Protein AF-A0AAW2RGK4-F1 (afdb_monomer)

Solvent-accessible surface area (backbone atoms only — not comparable to full-atom values): 5626 Å² total; per-residue (Å²): 130,76,66,70,62,58,52,57,50,53,50,50,51,52,50,51,51,49,51,50,51,51,49,48,47,41,47,75,70,53,52,44,48,68,54,49,42,68,57,32,54,60,48,35,56,49,28,49,54,48,24,76,75,45,85,42,73,70,37,49,52,50,30,52,51,43,44,52,51,40,53,52,43,51,52,54,49,52,53,49,49,56,53,42,37,75,73,60,36,68,70,54,37,55,54,50,49,58,59,67,78,74,114

pLDDT: mean 81.38, std 10.38, range [43.62, 94.06]

Organism: Sesamum radiatum (NCBI:txid300843)

Radius of gyration: 21.36 Å; Cα contacts (8 Å, |Δi|>4): 40; chains: 1; bounding box: 40×22×71 Å

Structure (mmCIF, N/CA/C/O backbone):
data_AF-A0AAW2RGK4-F1
#
_entry.id   AF-A0AAW2RGK4-F1
#
loop_
_atom_site.group_PDB
_atom_site.id
_atom_site.type_symbol
_atom_site.label_atom_id
_atom_site.label_alt_id
_atom_site.label_comp_id
_atom_site.label_asym_id
_atom_site.label_entity_id
_atom_site.label_seq_id
_atom_site.pdbx_PDB_ins_code
_atom_site.Cartn_x
_atom_site.Cartn_y
_atom_site.Cartn_z
_atom_site.occupancy
_atom_site.B_iso_or_equiv
_atom_site.auth_seq_id
_atom_site.auth_comp_id
_atom_site.auth_asym_id
_atom_site.auth_atom_id
_atom_site.pdbx_PDB_model_num
ATOM 1 N N . MET A 1 1 ? 19.372 -4.206 -50.877 1.00 53.06 1 MET A N 1
ATOM 2 C CA . MET A 1 1 ? 18.590 -3.650 -49.748 1.00 53.06 1 MET A CA 1
ATOM 3 C C . MET A 1 1 ? 19.123 -4.268 -48.460 1.00 53.06 1 MET A C 1
ATOM 5 O O . MET A 1 1 ? 19.224 -5.491 -48.435 1.00 53.06 1 MET A O 1
ATOM 9 N N . PRO A 1 2 ? 19.551 -3.494 -47.447 1.00 59.50 2 PRO A N 1
ATOM 10 C CA . PRO A 1 2 ? 20.232 -4.052 -46.281 1.00 59.50 2 PRO A CA 1
ATOM 11 C C . PRO A 1 2 ? 19.220 -4.703 -45.325 1.00 59.50 2 PRO A C 1
ATOM 13 O O . PRO A 1 2 ? 18.515 -4.026 -44.583 1.00 59.50 2 PRO A O 1
ATOM 16 N N . VAL A 1 3 ? 19.162 -6.037 -45.349 1.00 62.66 3 VAL A N 1
ATOM 17 C CA . VAL A 1 3 ? 18.248 -6.887 -44.555 1.00 62.66 3 VAL A CA 1
ATOM 18 C C . VAL A 1 3 ? 18.469 -6.738 -43.037 1.00 62.66 3 VAL A C 1
ATOM 20 O O . VAL A 1 3 ? 17.534 -6.859 -42.251 1.00 62.66 3 VAL A O 1
ATOM 23 N N . HIS A 1 4 ? 19.676 -6.354 -42.612 1.00 62.16 4 HIS A N 1
ATOM 24 C CA . HIS A 1 4 ? 20.011 -6.162 -41.196 1.00 62.16 4 HIS A CA 1
ATOM 25 C C . HIS A 1 4 ? 19.281 -4.995 -40.516 1.00 62.16 4 HIS A C 1
ATOM 27 O O . HIS A 1 4 ? 19.068 -5.024 -39.303 1.00 62.16 4 HIS A O 1
ATOM 33 N N . GLN A 1 5 ? 18.881 -3.967 -41.270 1.00 60.22 5 GLN A N 1
ATOM 34 C CA . GLN A 1 5 ? 18.200 -2.808 -40.687 1.00 60.22 5 GLN A CA 1
ATOM 35 C C . GLN A 1 5 ? 16.748 -3.145 -40.314 1.00 60.22 5 GLN A C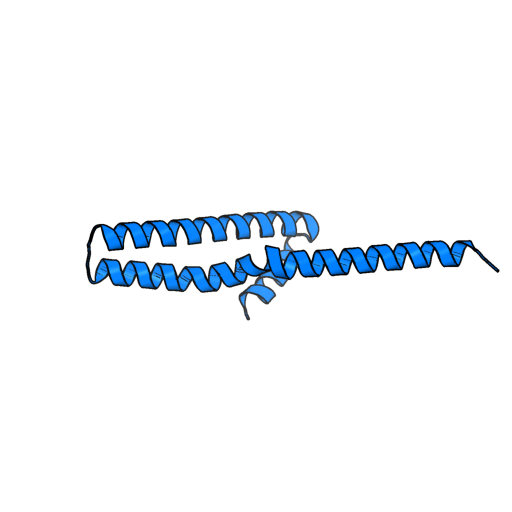 1
ATOM 37 O O . GLN A 1 5 ? 16.237 -2.658 -39.309 1.00 60.22 5 GLN A O 1
ATOM 42 N N . THR A 1 6 ? 16.106 -4.040 -41.068 1.00 75.06 6 THR A N 1
ATOM 43 C CA . THR A 1 6 ? 14.742 -4.524 -40.811 1.00 75.06 6 THR A CA 1
ATOM 44 C C . THR A 1 6 ? 14.628 -5.402 -39.560 1.00 75.06 6 THR A C 1
ATOM 46 O O . THR A 1 6 ? 13.628 -5.312 -38.847 1.00 75.06 6 THR A O 1
ATOM 49 N N . ASP A 1 7 ? 15.654 -6.189 -39.227 1.00 81.56 7 ASP A N 1
ATOM 50 C CA . ASP A 1 7 ? 15.613 -7.101 -38.073 1.00 81.56 7 ASP A CA 1
ATOM 51 C C . ASP A 1 7 ? 15.704 -6.364 -36.729 1.00 81.56 7 ASP A C 1
ATOM 53 O O . ASP A 1 7 ? 14.928 -6.631 -35.806 1.00 81.56 7 ASP A O 1
ATOM 57 N N . MET A 1 8 ? 16.597 -5.374 -36.635 1.00 90.31 8 MET A N 1
ATOM 58 C CA . MET A 1 8 ? 16.730 -4.506 -35.456 1.00 90.31 8 MET A CA 1
ATOM 59 C C . MET A 1 8 ? 15.452 -3.699 -35.190 1.00 90.31 8 MET A C 1
ATOM 61 O O . MET A 1 8 ? 15.038 -3.549 -34.038 1.00 90.31 8 MET A O 1
ATOM 65 N N . LEU A 1 9 ? 14.783 -3.221 -36.245 1.00 87.81 9 LEU A N 1
ATOM 66 C CA . LEU A 1 9 ? 13.500 -2.523 -36.120 1.00 87.81 9 LEU A CA 1
ATOM 67 C C . LEU A 1 9 ? 12.407 -3.450 -35.577 1.00 87.81 9 LEU A C 1
ATOM 69 O O . LEU A 1 9 ? 11.682 -3.076 -34.655 1.00 87.81 9 LEU A O 1
ATOM 73 N N . ARG A 1 10 ? 12.347 -4.691 -36.066 1.00 89.19 10 ARG A N 1
ATOM 74 C CA . ARG A 1 10 ? 11.378 -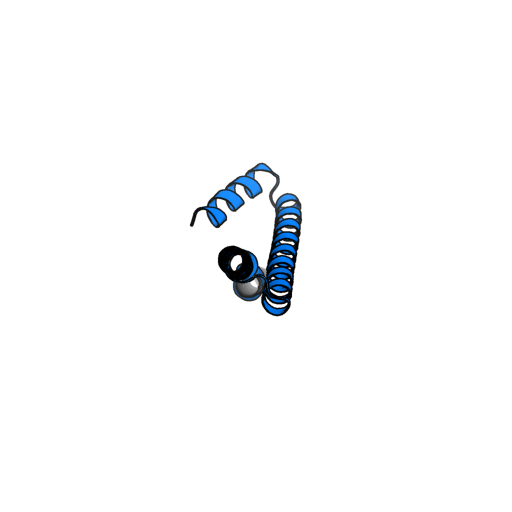5.688 -35.597 1.00 89.19 10 ARG A CA 1
ATOM 75 C C . ARG A 1 10 ? 11.602 -6.079 -34.136 1.00 89.19 10 ARG A C 1
ATOM 77 O O . ARG A 1 10 ? 10.639 -6.280 -33.396 1.00 89.19 10 ARG A O 1
ATOM 84 N N . LEU A 1 11 ? 12.858 -6.172 -33.695 1.00 91.06 11 LEU A N 1
ATOM 85 C CA . LEU A 1 11 ? 13.188 -6.380 -32.284 1.00 91.06 11 LEU A CA 1
ATOM 86 C C . LEU A 1 11 ? 12.745 -5.187 -31.426 1.00 91.06 11 LEU A C 1
ATOM 88 O O . LEU A 1 11 ? 12.102 -5.383 -30.395 1.00 91.06 11 LEU A O 1
ATOM 92 N N . LYS A 1 12 ? 13.023 -3.957 -31.871 1.00 90.56 12 LYS A N 1
ATOM 93 C CA . LYS A 1 12 ? 12.603 -2.731 -31.176 1.00 90.56 12 LYS A CA 1
ATOM 94 C C . LYS A 1 12 ? 11.083 -2.654 -31.019 1.00 90.56 12 LYS A C 1
ATOM 96 O O . LYS A 1 12 ? 10.601 -2.316 -29.941 1.00 90.56 12 LYS A O 1
ATOM 101 N N . GLU A 1 13 ? 10.324 -3.006 -32.053 1.00 91.25 13 GLU A N 1
ATOM 102 C CA . GLU A 1 13 ? 8.860 -3.066 -31.982 1.00 91.25 13 GLU A CA 1
ATOM 103 C C . GLU A 1 13 ? 8.374 -4.102 -30.966 1.00 91.25 13 GLU A C 1
ATOM 105 O O . GLU A 1 13 ? 7.494 -3.802 -30.158 1.00 91.25 13 GLU A O 1
ATOM 110 N N . LYS A 1 14 ? 8.966 -5.303 -30.957 1.00 92.88 14 LYS A N 1
ATOM 111 C CA . LYS A 1 14 ? 8.639 -6.344 -29.970 1.00 92.88 14 LYS A CA 1
ATOM 112 C C . LYS A 1 14 ? 8.918 -5.874 -28.541 1.00 92.88 14 LYS A C 1
ATOM 114 O O . LYS A 1 14 ? 8.058 -6.034 -27.679 1.00 92.88 14 LYS A O 1
ATOM 119 N N . LEU A 1 15 ? 10.070 -5.247 -28.303 1.00 94.06 15 LEU A N 1
ATOM 120 C CA . LEU A 1 15 ? 10.428 -4.688 -26.996 1.00 94.06 15 LEU A CA 1
ATOM 121 C C . LEU A 1 15 ? 9.503 -3.536 -26.584 1.00 94.06 15 LEU A C 1
ATOM 123 O O . LEU A 1 15 ? 9.104 -3.461 -25.427 1.00 94.06 15 LEU A O 1
ATOM 127 N N . SER A 1 16 ? 9.101 -2.669 -27.518 1.00 91.75 16 SER A N 1
ATOM 128 C CA . SER A 1 16 ? 8.143 -1.592 -27.238 1.00 91.75 16 SER A CA 1
ATOM 129 C C . SER A 1 16 ? 6.772 -2.1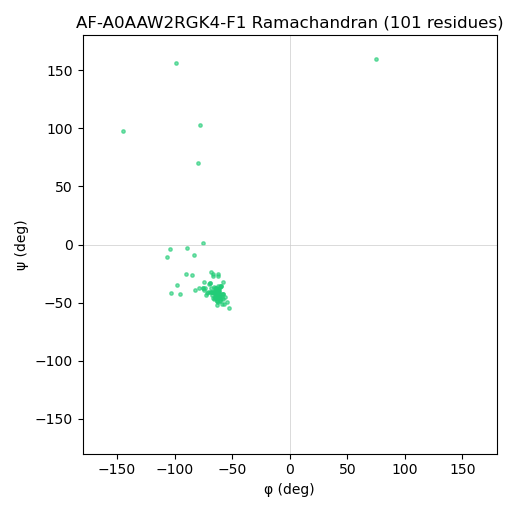41 -26.849 1.00 91.75 16 SER A C 1
ATOM 131 O O . SER A 1 16 ? 6.164 -1.653 -25.899 1.00 91.75 16 SER A O 1
ATOM 133 N N . ARG A 1 17 ? 6.293 -3.180 -27.544 1.00 92.19 17 ARG A N 1
ATOM 134 C CA . ARG A 1 17 ? 5.033 -3.852 -27.197 1.00 92.19 17 ARG A CA 1
ATOM 135 C C . ARG A 1 17 ? 5.128 -4.514 -25.829 1.00 92.19 17 ARG A C 1
ATOM 137 O O . ARG A 1 17 ? 4.198 -4.392 -25.041 1.00 92.19 17 ARG A O 1
ATOM 144 N N . LEU A 1 18 ? 6.242 -5.180 -25.526 1.00 92.25 18 LEU A N 1
ATOM 145 C CA . LEU A 1 18 ? 6.472 -5.769 -24.207 1.00 92.25 18 LEU A CA 1
ATOM 146 C C . LEU A 1 18 ? 6.477 -4.696 -23.113 1.00 92.25 18 LEU A C 1
ATOM 148 O O . LEU A 1 18 ? 5.804 -4.855 -22.102 1.00 92.25 18 LEU A O 1
ATOM 152 N N . LYS A 1 19 ? 7.165 -3.572 -23.343 1.00 89.81 19 LYS A N 1
ATOM 153 C CA . LYS A 1 19 ? 7.176 -2.428 -22.425 1.00 89.81 19 LYS A CA 1
ATOM 154 C C . LYS A 1 19 ? 5.767 -1.888 -22.172 1.00 89.81 19 LYS A C 1
ATOM 156 O O . LYS A 1 19 ? 5.439 -1.594 -21.031 1.00 89.81 19 LYS A O 1
ATOM 161 N N . GLN A 1 20 ? 4.936 -1.768 -23.208 1.00 86.88 20 GLN A N 1
ATOM 162 C CA . GLN A 1 20 ? 3.547 -1.319 -23.066 1.00 86.88 20 GLN A CA 1
ATOM 163 C C . GLN A 1 20 ? 2.704 -2.301 -22.248 1.00 86.88 20 GLN A C 1
ATOM 165 O O . GLN A 1 20 ? 2.004 -1.871 -21.338 1.00 86.88 20 GLN A O 1
ATOM 170 N N . HIS A 1 21 ? 2.809 -3.606 -22.519 1.00 86.31 21 HIS A N 1
ATOM 171 C CA . HIS A 1 21 ? 2.095 -4.622 -21.739 1.00 86.31 21 HIS A CA 1
ATOM 172 C C . HIS A 1 21 ? 2.562 -4.657 -20.285 1.00 86.31 21 HIS A C 1
ATOM 174 O O . HIS A 1 21 ? 1.728 -4.723 -19.393 1.00 86.31 21 HIS A O 1
ATOM 180 N N . LEU A 1 22 ? 3.870 -4.555 -20.034 1.00 84.25 22 LEU A N 1
ATOM 181 C CA . LEU A 1 22 ? 4.408 -4.461 -18.677 1.00 84.25 22 LEU A CA 1
ATOM 182 C C . LEU A 1 22 ? 3.951 -3.186 -17.979 1.00 84.25 22 LEU A C 1
ATOM 184 O O . LEU A 1 22 ? 3.648 -3.232 -16.799 1.00 84.25 22 LEU A O 1
ATOM 188 N N . HIS A 1 23 ? 3.875 -2.060 -18.687 1.00 80.44 23 HIS A N 1
ATOM 189 C CA . HIS A 1 23 ? 3.370 -0.817 -18.115 1.00 80.44 23 HIS A CA 1
ATOM 190 C C . HIS A 1 23 ? 1.884 -0.915 -17.760 1.00 80.44 23 HIS A C 1
ATOM 192 O O . HIS A 1 23 ? 1.492 -0.471 -16.689 1.00 80.44 23 HIS A O 1
ATOM 198 N N . HIS A 1 24 ? 1.072 -1.523 -18.624 1.00 79.12 24 HIS A N 1
ATOM 199 C CA . HIS A 1 24 ? -0.344 -1.764 -18.360 1.00 79.12 24 HIS A CA 1
ATOM 200 C C . HIS A 1 24 ? -0.549 -2.759 -17.216 1.00 79.12 24 HIS A C 1
ATOM 202 O O . HIS A 1 24 ? -1.302 -2.471 -16.302 1.00 79.12 24 HIS A O 1
ATOM 208 N N . TRP A 1 25 ? 0.175 -3.880 -17.209 1.00 79.69 25 TRP A N 1
ATOM 209 C CA . TRP A 1 25 ? 0.137 -4.848 -16.114 1.00 79.69 25 TRP A CA 1
ATOM 210 C C . TRP A 1 25 ? 0.597 -4.220 -14.799 1.00 79.69 25 TRP A C 1
ATOM 212 O O . TRP A 1 25 ? -0.060 -4.372 -13.777 1.00 79.69 25 TRP A O 1
ATOM 222 N N . ASN A 1 26 ? 1.681 -3.443 -14.834 1.00 77.25 26 ASN A N 1
ATOM 223 C CA . ASN A 1 26 ? 2.131 -2.690 -13.677 1.00 77.25 26 ASN A CA 1
ATOM 224 C C . ASN A 1 26 ? 1.038 -1.712 -13.243 1.00 77.25 26 ASN A C 1
ATOM 226 O O . ASN A 1 26 ? 0.664 -1.745 -12.097 1.00 77.25 26 ASN A O 1
ATOM 230 N N . LYS A 1 27 ? 0.414 -0.929 -14.121 1.00 69.06 27 LYS A N 1
ATOM 231 C CA . LYS A 1 27 ? -0.636 0.014 -13.709 1.00 69.06 27 LYS A CA 1
ATOM 232 C C . LYS A 1 27 ? -1.904 -0.664 -13.169 1.00 69.06 27 LYS A C 1
ATOM 234 O O . LYS A 1 27 ? -2.397 -0.259 -12.125 1.00 69.06 27 LYS A O 1
ATOM 239 N N . ASP A 1 28 ? -2.409 -1.677 -13.859 1.00 66.94 28 ASP A N 1
ATOM 240 C CA . ASP A 1 28 ? -3.742 -2.234 -13.606 1.00 66.94 28 ASP A CA 1
ATOM 241 C C . ASP A 1 28 ? -3.732 -3.369 -12.578 1.00 66.94 28 ASP A C 1
ATOM 243 O O . ASP A 1 28 ? -4.747 -3.616 -11.934 1.00 66.94 28 ASP A O 1
ATOM 247 N N . ILE A 1 29 ? -2.602 -4.065 -12.415 1.00 62.78 29 ILE A N 1
ATOM 248 C CA . ILE A 1 29 ? -2.441 -5.126 -11.411 1.00 62.78 29 ILE A CA 1
ATOM 249 C C . ILE A 1 29 ? -1.623 -4.623 -10.219 1.00 62.78 29 ILE A C 1
ATOM 251 O O . ILE A 1 29 ? -1.980 -4.901 -9.078 1.00 62.78 29 ILE A O 1
ATOM 255 N N . PHE A 1 30 ? -0.549 -3.866 -10.458 1.00 65.31 30 PHE A N 1
ATOM 256 C CA . PHE A 1 30 ? 0.379 -3.420 -9.410 1.00 65.31 30 PHE A CA 1
ATOM 257 C C . PHE A 1 30 ? 0.088 -1.979 -8.919 1.00 65.31 30 PHE A C 1
ATOM 259 O O . PHE A 1 30 ? 0.186 -1.679 -7.734 1.00 65.31 30 PHE A O 1
ATOM 266 N N . GLY A 1 31 ? -0.363 -1.086 -9.801 1.00 63.19 31 GLY A N 1
ATOM 267 C CA . GLY A 1 31 ? -0.625 0.342 -9.588 1.00 63.19 31 GLY A CA 1
ATOM 268 C C . GLY A 1 31 ? -1.899 0.620 -8.802 1.00 63.19 31 GLY A C 1
ATOM 269 O O . GLY A 1 31 ? -2.201 1.773 -8.501 1.00 63.19 31 GLY A O 1
ATOM 270 N N . ASN A 1 32 ? -2.584 -0.439 -8.388 1.00 67.88 32 ASN A N 1
ATOM 271 C CA . ASN A 1 32 ? -3.645 -0.371 -7.407 1.00 67.88 32 ASN A CA 1
ATOM 272 C C . ASN A 1 32 ? -3.121 -0.384 -5.965 1.00 67.88 32 ASN A C 1
ATOM 274 O O . ASN A 1 32 ? -3.908 -0.109 -5.079 1.00 67.88 32 ASN A O 1
ATOM 278 N N . ILE A 1 33 ? -1.833 -0.633 -5.677 1.00 74.31 33 ILE A N 1
ATOM 279 C CA . ILE A 1 33 ? -1.333 -0.654 -4.281 1.00 74.31 33 ILE A CA 1
ATOM 280 C C . ILE A 1 33 ? -1.486 0.722 -3.610 1.00 74.31 33 ILE A C 1
ATOM 282 O O . ILE A 1 33 ? -2.018 0.808 -2.509 1.00 74.31 33 ILE A O 1
ATOM 286 N N . PHE A 1 34 ? -1.116 1.810 -4.294 1.00 75.50 34 PHE A N 1
ATOM 287 C CA . PHE A 1 34 ? -1.242 3.172 -3.750 1.00 75.50 34 PHE A CA 1
ATOM 288 C C . PHE A 1 34 ? -2.701 3.638 -3.638 1.00 75.50 34 PHE A C 1
ATOM 290 O O . PHE A 1 34 ? -3.056 4.368 -2.717 1.00 75.50 34 PHE A O 1
ATOM 297 N N . GLN A 1 35 ? -3.566 3.208 -4.563 1.00 76.12 35 GLN A N 1
ATOM 298 C CA . GLN A 1 35 ? -5.006 3.477 -4.474 1.00 76.12 35 GLN A CA 1
ATOM 299 C C . GLN A 1 35 ? -5.653 2.654 -3.357 1.00 76.12 35 GLN A C 1
ATOM 301 O O . GLN A 1 35 ? -6.422 3.190 -2.571 1.00 76.12 35 GLN A O 1
ATOM 306 N N . HIS A 1 36 ? -5.275 1.382 -3.222 1.00 76.81 36 HIS A N 1
ATOM 307 C CA . HIS A 1 36 ? -5.703 0.524 -2.124 1.00 76.81 36 HIS A CA 1
ATOM 308 C C . HIS A 1 36 ? -5.258 1.080 -0.773 1.00 76.81 36 HIS A C 1
ATOM 310 O O . HIS A 1 36 ? -6.024 0.970 0.174 1.00 76.81 36 HIS A O 1
ATOM 316 N N . LEU A 1 37 ? -4.078 1.703 -0.681 1.00 79.88 37 LEU A N 1
ATOM 317 C CA . LEU A 1 37 ? -3.621 2.382 0.532 1.00 79.88 37 LEU A CA 1
ATOM 318 C C . LEU A 1 37 ? -4.543 3.563 0.874 1.00 79.88 37 LEU A C 1
ATOM 320 O O . LEU A 1 37 ? -5.112 3.599 1.964 1.00 79.88 37 LEU A O 1
ATOM 324 N N . LYS A 1 38 ? -4.779 4.457 -0.098 1.00 81.00 38 LYS A N 1
ATOM 325 C CA . LYS A 1 38 ? -5.702 5.598 0.045 1.00 81.00 38 LYS A CA 1
ATOM 326 C C . LYS A 1 38 ? -7.126 5.185 0.406 1.00 81.00 38 LYS A C 1
ATOM 328 O O . LYS A 1 38 ? -7.809 5.923 1.106 1.00 81.00 38 LYS A O 1
ATOM 333 N N . ASP A 1 39 ? -7.575 4.026 -0.064 1.00 81.56 39 ASP A N 1
ATOM 334 C CA . ASP A 1 39 ? -8.901 3.493 0.243 1.00 81.56 39 ASP A CA 1
ATOM 335 C C . ASP A 1 39 ? -8.937 2.710 1.564 1.00 81.56 39 ASP A C 1
ATOM 337 O O . ASP A 1 39 ? -10.005 2.585 2.165 1.00 81.56 39 ASP A O 1
ATOM 341 N N . ALA A 1 40 ? -7.818 2.131 2.007 1.00 83.12 40 ALA A N 1
ATOM 342 C CA . ALA A 1 40 ? -7.727 1.321 3.222 1.00 83.12 40 ALA A CA 1
ATOM 343 C C . ALA A 1 40 ? -7.577 2.179 4.484 1.00 83.12 40 ALA A C 1
ATOM 345 O O . ALA A 1 40 ? -8.220 1.875 5.486 1.00 83.12 40 ALA A O 1
ATOM 346 N N . GLU A 1 41 ? -6.808 3.269 4.430 1.00 85.75 41 GLU A N 1
ATOM 347 C CA . GLU A 1 41 ? -6.660 4.223 5.541 1.00 85.75 41 GLU A CA 1
ATOM 348 C C . GLU A 1 41 ? -8.006 4.744 6.093 1.00 85.75 41 GLU A C 1
ATOM 350 O O . GLU A 1 41 ? -8.271 4.556 7.285 1.00 85.75 41 GLU A O 1
ATOM 355 N N . PRO A 1 42 ? -8.922 5.312 5.279 1.00 88.56 42 PRO A N 1
ATOM 356 C CA . PRO A 1 42 ? -10.207 5.801 5.780 1.00 88.56 42 PRO A CA 1
ATOM 357 C C . PRO A 1 42 ? -11.127 4.668 6.249 1.00 88.56 42 PRO A C 1
ATOM 359 O O . PRO A 1 42 ? -12.012 4.898 7.074 1.00 88.56 42 PRO A O 1
ATOM 362 N N . LYS A 1 43 ? -10.940 3.439 5.744 1.00 87.69 43 LYS A N 1
ATOM 363 C CA . LYS A 1 43 ? -11.693 2.267 6.213 1.00 87.69 43 LYS A CA 1
ATOM 364 C C . LYS A 1 43 ? -11.255 1.859 7.614 1.00 87.69 43 LYS A C 1
ATOM 366 O O . LYS A 1 43 ? -12.129 1.552 8.420 1.00 87.69 43 LYS A O 1
ATOM 371 N N . VAL A 1 44 ? -9.952 1.888 7.916 1.00 88.50 44 VAL A N 1
ATOM 372 C CA . VAL A 1 44 ? -9.450 1.654 9.281 1.00 88.50 44 VAL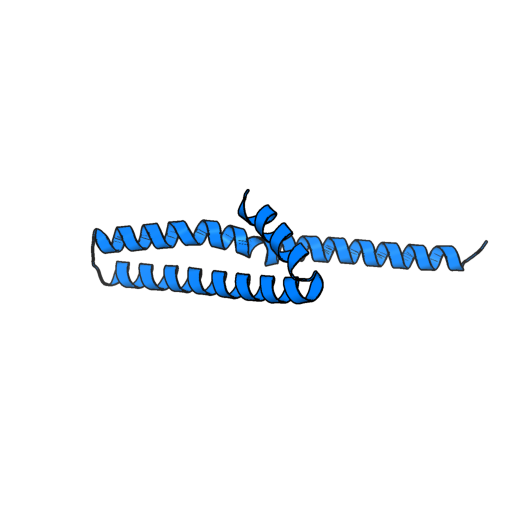 A CA 1
ATOM 373 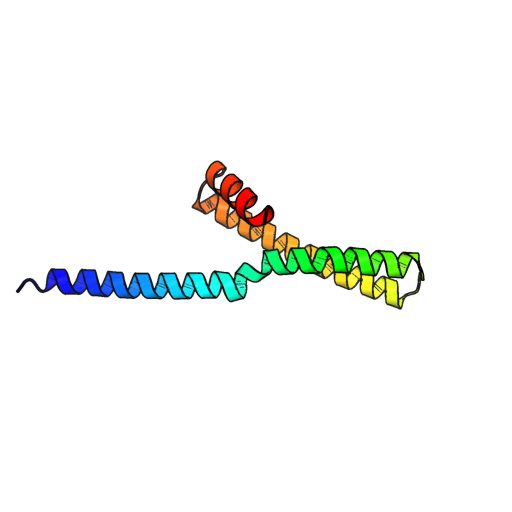C C . VAL A 1 44 ? -9.993 2.728 10.220 1.00 88.50 44 VAL A C 1
ATOM 375 O O . VAL A 1 44 ? -10.624 2.387 11.213 1.00 88.50 44 VAL A O 1
ATOM 378 N N . GLU A 1 45 ? -9.883 4.009 9.854 1.00 89.50 45 GLU A N 1
ATOM 379 C CA . GLU A 1 45 ? -10.390 5.118 10.680 1.00 89.50 45 GLU A CA 1
ATOM 380 C C . GLU A 1 45 ? -11.913 5.021 10.911 1.00 89.50 45 GLU A C 1
ATOM 382 O O . GLU A 1 45 ? -12.438 5.351 11.976 1.00 89.50 45 GLU A O 1
ATOM 387 N N . GLN A 1 46 ? -12.674 4.570 9.909 1.00 90.19 46 GLN A N 1
ATOM 388 C CA . GLN A 1 46 ? -14.107 4.332 10.068 1.00 90.19 46 GLN A CA 1
ATOM 389 C C . GLN A 1 46 ? -14.398 3.133 10.981 1.00 90.19 46 GLN A C 1
ATOM 391 O O . GLN A 1 46 ? -15.323 3.221 11.789 1.00 90.19 46 GLN A O 1
ATOM 396 N N . ALA A 1 47 ? -13.646 2.039 10.862 1.00 87.94 47 ALA A N 1
ATOM 397 C CA . ALA A 1 47 ? -13.818 0.855 11.699 1.00 87.94 47 ALA A CA 1
ATOM 398 C C . ALA A 1 47 ? -13.461 1.141 13.169 1.00 87.94 47 ALA A C 1
ATOM 400 O O . ALA A 1 47 ? -14.217 0.758 14.059 1.00 87.94 47 ALA A O 1
ATOM 401 N N . GLU A 1 48 ? -12.390 1.898 13.420 1.00 88.69 48 GLU A N 1
ATOM 402 C CA . GLU A 1 48 ? -12.018 2.380 14.757 1.00 88.69 48 GLU A CA 1
ATOM 403 C C . GLU A 1 48 ? -13.122 3.260 15.355 1.00 88.69 48 GLU A C 1
ATOM 405 O O . GLU A 1 48 ? -13.607 2.981 16.448 1.00 88.69 48 GLU A O 1
ATOM 410 N N . ARG A 1 49 ? -13.637 4.242 14.597 1.00 90.50 49 ARG A N 1
ATOM 411 C CA . ARG A 1 49 ? -14.763 5.082 15.049 1.00 90.50 49 ARG A CA 1
ATOM 412 C C . ARG A 1 49 ? -16.028 4.284 15.366 1.00 90.50 49 ARG A C 1
ATOM 414 O O . ARG A 1 49 ? -16.771 4.657 16.271 1.00 90.50 49 ARG A O 1
ATOM 421 N N . ARG A 1 50 ? -16.312 3.216 14.612 1.00 88.75 50 ARG A N 1
ATOM 422 C CA . ARG A 1 50 ? -17.457 2.330 14.882 1.00 88.75 50 ARG A CA 1
ATOM 423 C C . ARG A 1 50 ? -17.263 1.542 16.170 1.00 88.75 50 ARG A C 1
ATOM 425 O O . ARG A 1 50 ? -18.216 1.415 16.930 1.00 88.75 50 ARG A O 1
ATOM 432 N N . TYR A 1 51 ? -16.053 1.048 16.417 1.00 88.31 51 TYR A N 1
ATOM 433 C CA . TYR A 1 51 ? -15.725 0.349 17.654 1.00 88.31 51 TYR A CA 1
ATOM 434 C C . TYR A 1 51 ? -15.749 1.283 18.876 1.00 88.31 51 TYR A C 1
ATOM 436 O O . TYR A 1 51 ? -16.309 0.916 19.905 1.00 88.31 51 TYR A O 1
ATOM 444 N N . ASP A 1 52 ? -15.235 2.510 18.749 1.00 89.38 52 ASP A N 1
ATOM 445 C CA . ASP A 1 52 ? -15.293 3.525 19.811 1.00 89.38 52 ASP A CA 1
ATOM 446 C C . ASP A 1 52 ? -16.735 3.921 20.161 1.00 89.38 52 ASP A C 1
ATOM 448 O O . ASP A 1 52 ? -17.052 4.192 21.321 1.00 89.38 52 ASP A O 1
ATOM 452 N N . ALA A 1 53 ? -17.618 3.964 19.158 1.00 90.50 53 ALA A N 1
ATOM 453 C CA . ALA A 1 53 ? -19.036 4.254 19.347 1.00 90.50 53 ALA A CA 1
ATOM 454 C C . ALA A 1 53 ? -19.814 3.064 19.934 1.00 90.50 53 ALA A C 1
ATOM 456 O O . ALA A 1 53 ? -20.730 3.273 20.730 1.00 90.50 53 ALA A O 1
ATOM 457 N N . ASP A 1 54 ? -19.471 1.838 19.532 1.00 88.44 54 ASP A N 1
ATOM 458 C CA . ASP A 1 54 ? -20.114 0.607 19.985 1.00 88.44 54 ASP A CA 1
ATOM 459 C C . ASP A 1 54 ? -19.097 -0.550 20.099 1.00 88.44 54 ASP A C 1
ATOM 461 O O . ASP A 1 54 ? -18.782 -1.210 19.095 1.00 88.44 54 ASP A O 1
ATOM 465 N N . PRO A 1 55 ? -18.580 -0.824 21.313 1.00 85.94 55 PRO A N 1
ATOM 466 C CA . PRO A 1 55 ? -17.549 -1.828 21.546 1.00 85.94 55 PRO A CA 1
ATOM 467 C C . PRO A 1 55 ? -18.153 -3.239 21.581 1.00 85.94 55 PRO A C 1
ATOM 469 O O . PRO A 1 55 ? -18.232 -3.894 22.623 1.00 85.94 55 PRO A O 1
ATOM 472 N N . THR A 1 56 ? -18.594 -3.716 20.419 1.00 92.00 56 THR A N 1
ATOM 473 C CA . THR A 1 56 ? -19.083 -5.084 20.211 1.00 92.00 56 THR A CA 1
ATOM 474 C C . THR A 1 56 ? -18.010 -5.978 19.603 1.00 92.00 56 THR A C 1
ATOM 476 O O . THR A 1 56 ? -17.104 -5.527 18.901 1.00 92.00 56 THR A O 1
ATOM 479 N N . GLU A 1 57 ? -18.142 -7.286 19.824 1.00 89.31 57 GLU A N 1
ATOM 480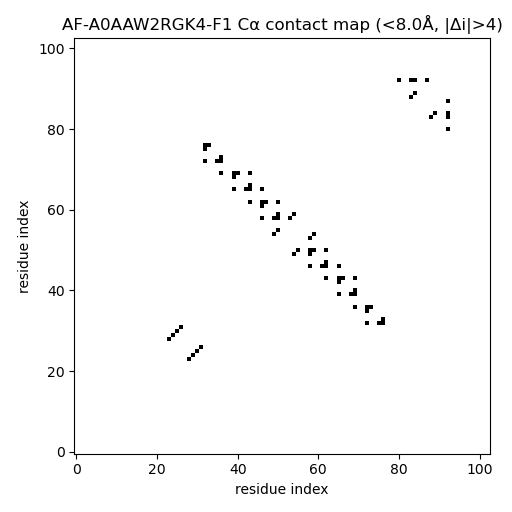 C CA . GLU A 1 57 ? -17.238 -8.296 19.262 1.00 89.31 57 GLU A CA 1
ATOM 481 C C . GLU A 1 57 ? -17.226 -8.274 17.722 1.00 89.31 57 GLU A C 1
ATOM 483 O O . GLU A 1 57 ? -16.173 -8.419 17.108 1.00 89.31 57 GLU A O 1
ATOM 488 N N . SER A 1 58 ? -18.370 -8.001 17.084 1.00 88.81 58 SER A N 1
ATOM 489 C CA . SER A 1 58 ? -18.459 -7.862 15.624 1.00 88.81 58 SER A CA 1
ATOM 490 C C . SER A 1 58 ? -17.648 -6.671 15.104 1.00 88.81 58 SER A C 1
ATOM 492 O O . SER A 1 58 ? -16.904 -6.819 14.135 1.00 88.81 58 SER A O 1
ATOM 494 N N . ASN A 1 59 ? -17.760 -5.506 15.752 1.00 86.44 59 ASN A N 1
ATOM 495 C CA . ASN A 1 59 ? -17.026 -4.300 15.355 1.00 86.44 59 ASN A CA 1
ATOM 496 C C . ASN A 1 59 ? -15.521 -4.451 15.618 1.00 86.44 59 ASN A C 1
ATOM 498 O O . ASN A 1 59 ? -14.705 -3.975 14.833 1.00 86.44 59 ASN A O 1
ATOM 502 N N . LEU A 1 60 ? -15.146 -5.175 16.677 1.00 89.19 60 LEU A N 1
ATOM 503 C CA . LEU A 1 60 ? -13.753 -5.513 16.966 1.00 89.19 60 LEU A CA 1
ATOM 504 C C . LEU A 1 60 ? -13.146 -6.407 15.872 1.00 89.19 60 LEU A C 1
ATOM 506 O O . LEU A 1 60 ? -12.027 -6.167 15.419 1.00 89.19 60 LEU A O 1
ATOM 510 N N . ILE A 1 61 ? -13.886 -7.427 15.422 1.00 91.62 61 ILE A N 1
ATOM 511 C CA . ILE A 1 61 ? -13.458 -8.304 14.324 1.00 91.62 61 ILE A CA 1
ATOM 512 C C . ILE A 1 61 ? -13.326 -7.507 13.019 1.00 91.62 61 ILE A C 1
ATOM 514 O O . ILE A 1 61 ? -12.328 -7.673 12.318 1.00 91.62 61 ILE A O 1
ATOM 518 N N . GLU A 1 62 ? -14.288 -6.630 12.702 1.00 89.56 62 GLU A N 1
ATOM 519 C CA . GLU A 1 62 ? -14.226 -5.751 11.523 1.00 89.56 62 GLU A CA 1
ATOM 520 C C . GLU A 1 62 ? -12.984 -4.846 11.579 1.00 89.56 62 GLU A C 1
ATOM 522 O O . GLU A 1 62 ? -12.223 -4.790 10.613 1.00 89.56 62 GLU A O 1
ATOM 527 N N . MET A 1 63 ? -12.710 -4.222 12.728 1.00 89.81 63 MET A N 1
ATOM 528 C CA . MET A 1 63 ? -11.511 -3.409 12.941 1.00 89.81 63 MET A CA 1
ATOM 529 C C . MET A 1 63 ? -10.232 -4.213 12.681 1.00 89.81 63 MET A C 1
ATOM 531 O O . MET A 1 63 ? -9.403 -3.798 11.874 1.00 89.81 63 MET A O 1
ATOM 535 N N . TYR A 1 64 ? -10.078 -5.397 13.283 1.00 91.81 64 TYR A N 1
ATOM 536 C CA . TYR A 1 64 ? -8.892 -6.230 13.061 1.00 91.81 64 TYR A CA 1
ATOM 537 C C . TYR A 1 64 ? -8.731 -6.675 11.606 1.00 91.81 64 TYR A C 1
ATOM 539 O O . TYR A 1 64 ? -7.609 -6.701 11.100 1.00 91.81 64 TYR A O 1
ATOM 547 N N . GLN A 1 65 ? -9.826 -7.010 10.922 1.00 91.62 65 GLN A N 1
ATOM 548 C CA . GLN A 1 65 ? -9.789 -7.394 9.512 1.00 91.62 65 GLN A CA 1
ATOM 549 C C . GLN A 1 65 ? -9.300 -6.244 8.634 1.00 91.62 65 GLN A C 1
ATOM 551 O O . GLN A 1 65 ? -8.398 -6.432 7.818 1.00 91.62 65 GLN A O 1
ATOM 556 N N . VAL A 1 66 ? -9.861 -5.048 8.812 1.00 90.56 66 VAL A N 1
ATOM 557 C CA . VAL A 1 66 ? -9.490 -3.882 8.005 1.00 90.56 66 VAL A CA 1
ATOM 558 C C . VAL A 1 66 ? -8.059 -3.431 8.325 1.00 90.56 66 VAL A C 1
ATOM 560 O O . VAL A 1 66 ? -7.300 -3.127 7.405 1.00 90.56 66 VAL A O 1
ATOM 563 N N . THR A 1 67 ? -7.633 -3.498 9.588 1.00 89.81 67 THR A N 1
ATOM 564 C CA . THR A 1 67 ? -6.244 -3.223 9.986 1.00 89.81 67 THR A CA 1
ATOM 565 C C . THR A 1 67 ? -5.259 -4.233 9.392 1.00 89.81 67 THR A C 1
ATOM 567 O O . THR A 1 67 ? -4.201 -3.839 8.902 1.00 89.81 67 THR A O 1
ATOM 570 N N . ALA A 1 68 ? -5.599 -5.525 9.361 1.00 92.12 68 ALA A N 1
ATOM 571 C CA . ALA A 1 68 ? -4.765 -6.545 8.722 1.00 92.12 68 ALA A CA 1
ATOM 572 C C . ALA A 1 68 ? -4.644 -6.324 7.203 1.00 92.12 68 ALA A C 1
ATOM 574 O O . ALA A 1 68 ? -3.567 -6.507 6.632 1.00 92.12 68 ALA A O 1
ATOM 575 N N . LEU A 1 69 ? -5.724 -5.883 6.546 1.00 89.12 69 LEU A N 1
ATOM 576 C CA . LEU A 1 69 ? -5.687 -5.498 5.134 1.00 89.12 69 LEU A CA 1
ATOM 577 C C . LEU A 1 69 ? -4.768 -4.291 4.905 1.00 89.12 69 LEU A C 1
ATOM 579 O O . LEU A 1 69 ? -3.962 -4.326 3.977 1.00 89.12 69 LEU A O 1
ATOM 583 N N . LEU A 1 70 ? -4.832 -3.263 5.760 1.00 89.31 70 LEU A N 1
ATOM 584 C CA . LEU A 1 70 ? -3.931 -2.109 5.673 1.00 89.31 70 LEU A CA 1
ATOM 585 C C . LEU A 1 70 ? -2.463 -2.527 5.842 1.00 89.31 70 LEU A C 1
ATOM 587 O O . LEU A 1 70 ? -1.619 -2.144 5.035 1.00 89.31 70 LEU A O 1
ATOM 591 N N . GLN A 1 71 ? -2.159 -3.364 6.838 1.00 90.19 71 GLN A N 1
ATOM 592 C CA . GLN A 1 71 ? -0.810 -3.900 7.048 1.00 90.19 71 GLN A CA 1
ATOM 593 C C . GLN A 1 71 ? -0.300 -4.662 5.823 1.00 90.19 71 GLN A C 1
ATOM 595 O O . GLN A 1 71 ? 0.848 -4.486 5.419 1.00 90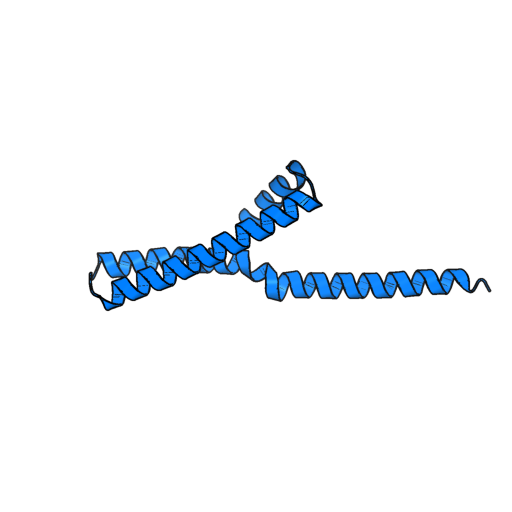.19 71 GLN A O 1
ATOM 600 N N . HIS A 1 72 ? -1.150 -5.475 5.196 1.00 89.12 72 HIS A N 1
ATOM 601 C CA . HIS A 1 72 ? -0.776 -6.189 3.982 1.00 89.12 72 HIS A CA 1
ATOM 602 C C . HIS A 1 72 ? -0.436 -5.229 2.832 1.00 89.12 72 HIS A C 1
ATOM 604 O O . HIS A 1 72 ? 0.598 -5.386 2.181 1.00 89.12 72 HIS A O 1
ATOM 610 N N . VAL A 1 73 ? -1.254 -4.197 2.610 1.00 86.06 73 VAL A N 1
ATOM 611 C CA . VAL A 1 73 ? -0.994 -3.189 1.569 1.00 86.06 73 VAL A CA 1
ATOM 612 C C . VAL A 1 73 ? 0.310 -2.427 1.839 1.00 86.06 73 VAL A C 1
ATOM 614 O O . VAL A 1 73 ? 1.095 -2.246 0.911 1.00 86.06 73 VAL A O 1
ATOM 617 N N . LEU A 1 74 ? 0.596 -2.075 3.096 1.00 87.50 74 LEU A N 1
ATOM 618 C CA . LEU A 1 74 ? 1.860 -1.440 3.494 1.00 87.50 74 LEU A CA 1
ATOM 619 C C . LEU A 1 74 ? 3.075 -2.334 3.216 1.00 87.50 74 LEU A C 1
ATOM 621 O O . LEU A 1 74 ? 4.074 -1.863 2.680 1.00 87.50 74 LEU A O 1
ATOM 625 N N . THR A 1 75 ? 2.994 -3.638 3.509 1.00 88.62 75 THR A N 1
ATOM 626 C CA . THR A 1 75 ? 4.101 -4.563 3.197 1.00 88.62 75 THR A CA 1
ATOM 627 C C . THR A 1 75 ? 4.379 -4.656 1.697 1.00 88.62 75 THR A C 1
ATOM 629 O O . THR A 1 75 ? 5.536 -4.672 1.282 1.00 88.62 75 THR A O 1
ATOM 632 N N . LEU A 1 76 ? 3.328 -4.651 0.870 1.00 84.31 76 LEU A N 1
ATOM 633 C CA . LEU A 1 76 ? 3.471 -4.630 -0.586 1.00 84.31 76 LEU A CA 1
ATOM 634 C C . LEU A 1 76 ? 4.100 -3.320 -1.077 1.00 84.31 76 LEU A C 1
ATOM 636 O O . LEU A 1 76 ? 4.899 -3.336 -2.014 1.00 84.31 76 LEU A O 1
ATOM 640 N N . GLU A 1 77 ? 3.763 -2.196 -0.444 1.00 85.88 77 GLU A N 1
ATOM 641 C CA . GLU A 1 77 ? 4.373 -0.903 -0.742 1.00 85.88 77 GLU A CA 1
ATOM 642 C C . GLU A 1 77 ? 5.868 -0.888 -0.391 1.00 85.88 77 GLU A C 1
ATOM 644 O O . GLU A 1 77 ? 6.696 -0.469 -1.203 1.00 85.88 77 GLU A O 1
ATOM 649 N N . GLU A 1 78 ? 6.241 -1.386 0.788 1.00 86.06 78 GLU A N 1
ATOM 650 C CA . GLU A 1 78 ? 7.646 -1.497 1.182 1.00 86.06 78 GLU A CA 1
ATOM 651 C C . GLU A 1 78 ? 8.446 -2.348 0.194 1.00 86.06 78 GLU A C 1
ATOM 653 O O . GLU A 1 78 ? 9.531 -1.946 -0.232 1.00 86.06 78 GLU A O 1
ATOM 658 N N . ASP A 1 79 ? 7.918 -3.508 -0.195 1.00 84.69 79 ASP A N 1
ATOM 659 C CA . ASP A 1 79 ? 8.583 -4.398 -1.143 1.00 84.69 79 ASP A CA 1
ATOM 660 C C . ASP A 1 79 ? 8.719 -3.757 -2.527 1.00 84.69 79 ASP A C 1
ATOM 662 O O . ASP A 1 79 ? 9.767 -3.888 -3.170 1.00 84.69 79 ASP A O 1
ATOM 666 N N . TYR A 1 80 ? 7.711 -3.000 -2.967 1.00 82.69 80 TYR A N 1
ATOM 667 C CA . TYR A 1 80 ? 7.811 -2.190 -4.176 1.00 82.69 80 TYR A CA 1
ATOM 668 C C . TYR A 1 80 ? 8.954 -1.181 -4.075 1.00 82.69 80 TYR A C 1
ATOM 670 O O . TYR A 1 80 ? 9.812 -1.125 -4.960 1.00 82.69 80 TYR A O 1
ATOM 678 N N . TRP A 1 81 ? 9.015 -0.406 -2.992 1.00 82.44 81 TRP A N 1
ATOM 679 C CA . TRP A 1 81 ? 10.068 0.590 -2.825 1.00 82.44 81 TRP A CA 1
ATOM 680 C C . TRP A 1 81 ? 11.446 -0.052 -2.740 1.00 82.44 81 TRP A C 1
ATOM 682 O O . TRP A 1 81 ? 12.369 0.432 -3.393 1.00 82.44 81 TRP A O 1
ATOM 692 N N . ARG A 1 82 ? 11.593 -1.179 -2.036 1.00 85.12 82 ARG A N 1
ATOM 693 C CA . ARG A 1 82 ? 12.848 -1.949 -1.999 1.00 85.12 82 ARG A CA 1
ATOM 694 C C . ARG A 1 82 ? 13.312 -2.340 -3.398 1.00 85.12 82 ARG A C 1
ATOM 696 O O . ARG A 1 82 ? 14.487 -2.162 -3.721 1.00 85.12 82 ARG A O 1
ATOM 703 N N . GLN A 1 83 ? 12.401 -2.820 -4.245 1.00 82.06 83 GLN A N 1
ATOM 704 C CA . GLN A 1 83 ? 12.718 -3.122 -5.641 1.00 82.06 83 GLN A CA 1
ATOM 705 C C . GLN A 1 83 ? 13.133 -1.854 -6.395 1.00 82.06 83 GLN A C 1
ATOM 707 O O . GLN A 1 83 ? 14.182 -1.837 -7.037 1.00 82.06 83 GLN A O 1
ATOM 712 N N . MET A 1 84 ? 12.369 -0.767 -6.278 1.00 80.56 84 MET A N 1
ATOM 713 C CA . MET A 1 84 ? 12.651 0.491 -6.976 1.00 80.56 84 MET A CA 1
ATOM 714 C C . MET A 1 84 ? 13.994 1.112 -6.576 1.00 80.56 84 MET A C 1
ATOM 716 O O . MET A 1 84 ? 14.734 1.572 -7.448 1.00 80.56 84 MET A O 1
ATOM 720 N N . PHE A 1 85 ? 14.348 1.077 -5.291 1.00 82.56 85 PHE A N 1
ATOM 721 C CA . PHE A 1 85 ? 15.647 1.524 -4.791 1.00 82.56 85 PHE A CA 1
ATOM 722 C C . PHE A 1 85 ? 16.802 0.718 -5.390 1.00 82.56 85 PHE A C 1
ATOM 724 O O . PHE A 1 85 ? 17.826 1.299 -5.754 1.00 82.56 85 PHE A O 1
ATOM 731 N N . SER A 1 86 ? 16.616 -0.594 -5.569 1.00 80.75 86 SER A N 1
ATOM 732 C CA . SER A 1 86 ? 17.594 -1.450 -6.247 1.00 80.75 86 SER A CA 1
ATOM 733 C C . SER A 1 86 ? 17.761 -1.122 -7.737 1.00 80.75 86 SER A C 1
ATOM 735 O O . SER A 1 86 ? 18.815 -1.429 -8.292 1.00 80.75 86 SER A O 1
ATOM 737 N N . PHE A 1 87 ? 16.751 -0.538 -8.394 1.00 75.62 87 PHE A N 1
ATOM 738 C CA . PHE A 1 87 ? 16.779 -0.233 -9.831 1.00 75.62 87 PHE A CA 1
ATOM 739 C C . PHE A 1 87 ? 17.225 1.197 -10.170 1.00 75.62 87 PHE A C 1
ATOM 741 O O . PHE A 1 87 ? 17.970 1.372 -11.131 1.00 75.62 87 PHE A O 1
ATOM 748 N N . LEU A 1 88 ? 16.761 2.213 -9.433 1.00 75.31 88 LEU A N 1
ATOM 749 C CA . LEU A 1 88 ? 16.948 3.637 -9.774 1.00 75.31 88 LEU A CA 1
ATOM 750 C C . LEU A 1 88 ? 17.975 4.366 -8.889 1.00 75.31 88 LEU A C 1
ATOM 752 O O . LEU A 1 88 ? 18.369 5.492 -9.181 1.00 75.31 88 LEU A O 1
ATOM 756 N N . GLY A 1 89 ? 18.422 3.747 -7.796 1.00 76.62 89 GLY A N 1
ATOM 757 C CA . GLY A 1 89 ? 19.231 4.427 -6.788 1.00 76.62 89 GLY A CA 1
ATOM 758 C C . GLY A 1 89 ? 18.413 5.371 -5.894 1.00 76.62 89 GLY A C 1
ATOM 759 O O . GLY A 1 89 ? 17.305 5.806 -6.211 1.00 76.62 89 GLY A O 1
ATOM 760 N N . GLU A 1 90 ? 18.970 5.681 -4.723 1.00 70.31 90 GLU A N 1
ATOM 761 C CA . GLU A 1 90 ? 18.238 6.251 -3.580 1.00 70.31 90 GLU A CA 1
ATOM 762 C C . GLU A 1 90 ? 17.591 7.618 -3.854 1.00 70.31 90 GLU A C 1
ATOM 764 O O . GLU A 1 90 ? 16.447 7.869 -3.478 1.00 70.31 90 GLU A O 1
ATOM 769 N N . LYS A 1 91 ? 18.286 8.504 -4.577 1.00 75.12 91 LYS A N 1
ATOM 770 C CA . LYS A 1 91 ? 17.793 9.866 -4.836 1.00 75.12 91 LYS A CA 1
ATOM 771 C C . LYS A 1 91 ? 16.654 9.921 -5.852 1.00 75.12 91 LYS A C 1
ATOM 773 O O . LYS A 1 91 ? 15.737 10.726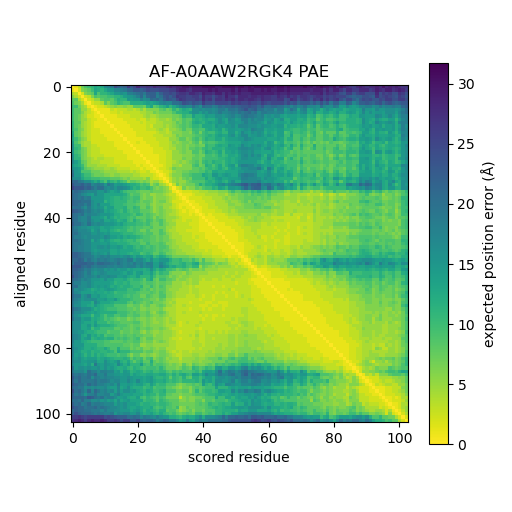 -5.692 1.00 75.12 91 LYS A O 1
ATOM 778 N N . GLU A 1 92 ? 16.704 9.085 -6.884 1.00 76.00 92 GLU A N 1
ATOM 779 C CA . GLU A 1 92 ? 15.683 9.058 -7.937 1.00 76.00 92 GLU A CA 1
ATOM 780 C C . GLU A 1 92 ? 14.394 8.404 -7.430 1.00 76.00 92 GLU A C 1
ATOM 782 O O . GLU A 1 92 ? 13.301 8.920 -7.669 1.00 76.00 92 GLU A O 1
ATOM 787 N N . ALA A 1 93 ? 14.520 7.339 -6.635 1.00 74.81 93 ALA A N 1
ATOM 788 C CA . ALA A 1 93 ? 13.390 6.682 -5.989 1.00 74.81 93 ALA A CA 1
ATOM 789 C C . ALA A 1 93 ? 12.664 7.602 -4.986 1.00 74.81 93 ALA A C 1
ATOM 791 O O . ALA A 1 93 ? 11.437 7.693 -5.030 1.00 74.81 93 ALA A O 1
ATOM 792 N N . CYS A 1 94 ? 13.392 8.363 -4.156 1.00 77.62 94 CYS A N 1
ATOM 793 C CA . CYS A 1 94 ? 12.787 9.357 -3.257 1.00 77.62 94 CYS A CA 1
ATOM 794 C C . CYS A 1 94 ? 12.059 10.482 -4.016 1.00 77.62 94 CYS A C 1
ATOM 796 O O . CYS A 1 94 ? 10.988 10.922 -3.597 1.00 77.62 94 CYS A O 1
ATOM 798 N N . SER A 1 95 ? 12.604 10.936 -5.153 1.00 79.38 95 SER A N 1
ATOM 799 C CA . SER A 1 95 ? 11.937 11.934 -6.001 1.00 79.38 95 SER A CA 1
ATOM 800 C C . SER A 1 95 ? 10.643 11.393 -6.618 1.00 79.38 95 SER A C 1
ATOM 802 O O . SER A 1 95 ? 9.640 12.106 -6.653 1.00 79.38 95 SER A O 1
ATOM 804 N N . TYR A 1 96 ? 10.649 10.134 -7.064 1.00 73.06 96 TYR A N 1
ATOM 805 C CA . TYR A 1 96 ? 9.476 9.467 -7.625 1.00 73.06 96 TYR A CA 1
ATOM 806 C C . TYR A 1 96 ? 8.384 9.232 -6.568 1.00 73.06 96 TYR A C 1
ATOM 808 O O . TYR A 1 96 ? 7.222 9.541 -6.819 1.00 73.06 96 TYR A O 1
ATOM 816 N N . ASN A 1 97 ? 8.751 8.785 -5.362 1.00 73.62 97 ASN A N 1
ATOM 817 C CA . ASN A 1 97 ? 7.832 8.635 -4.226 1.00 73.62 97 ASN A CA 1
ATOM 818 C C . ASN A 1 97 ? 7.083 9.940 -3.928 1.00 73.62 97 ASN A C 1
ATOM 820 O O . ASN A 1 97 ? 5.852 9.971 -3.910 1.00 73.62 97 ASN A O 1
ATOM 824 N N . HIS A 1 98 ? 7.819 11.048 -3.832 1.00 72.62 98 HIS A N 1
ATOM 825 C CA . HIS A 1 98 ? 7.229 12.363 -3.589 1.00 72.62 98 HIS A CA 1
ATOM 826 C C . HIS A 1 98 ? 6.268 12.826 -4.696 1.00 72.62 98 HIS A C 1
ATOM 828 O O . HIS A 1 98 ? 5.371 13.619 -4.435 1.00 72.62 98 HIS A O 1
ATOM 834 N N . GLN A 1 99 ? 6.434 12.362 -5.937 1.00 70.50 99 GLN A N 1
ATOM 835 C CA . GLN A 1 99 ? 5.510 12.681 -7.034 1.00 70.50 99 GLN A CA 1
ATOM 836 C C . GLN A 1 99 ? 4.234 11.835 -6.979 1.00 70.50 99 GLN A C 1
ATOM 838 O O . GLN A 1 99 ? 3.156 12.350 -7.264 1.00 70.50 99 GLN A O 1
ATOM 843 N N . VAL A 1 100 ? 4.347 10.559 -6.602 1.00 68.75 100 VAL A N 1
ATOM 844 C CA . VAL A 1 100 ? 3.215 9.619 -6.540 1.00 68.75 100 VAL A CA 1
ATOM 845 C C . VAL A 1 100 ? 2.327 9.878 -5.319 1.00 68.75 100 VAL A C 1
ATO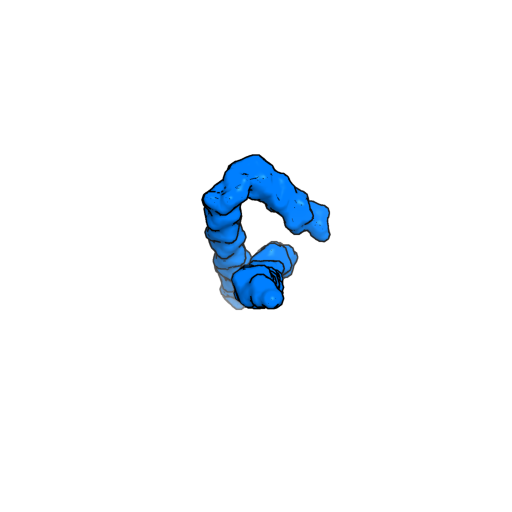M 847 O O . VAL A 1 100 ? 1.108 9.815 -5.437 1.00 68.75 100 VAL A O 1
ATOM 850 N N . ASN A 1 101 ? 2.918 10.243 -4.179 1.00 65.12 101 ASN A N 1
ATOM 851 C CA . ASN A 1 101 ? 2.200 10.437 -2.915 1.00 65.12 101 ASN A CA 1
ATOM 852 C C . ASN A 1 101 ? 1.662 11.867 -2.689 1.00 65.12 101 ASN A C 1
ATOM 854 O O . ASN A 1 101 ? 1.003 12.121 -1.685 1.00 65.12 101 ASN A O 1
ATOM 858 N N . ARG A 1 102 ? 1.923 12.817 -3.602 1.00 51.06 102 ARG A N 1
ATOM 859 C CA . ARG A 1 102 ? 1.490 14.230 -3.487 1.00 51.06 102 ARG A CA 1
ATOM 860 C C . ARG A 1 102 ? 0.297 14.605 -4.384 1.00 51.06 102 ARG A C 1
ATOM 862 O O . ARG A 1 102 ? -0.160 15.745 -4.314 1.00 51.06 102 ARG A O 1
ATOM 869 N N . ALA A 1 103 ? -0.181 13.685 -5.221 1.00 43.62 103 ALA A N 1
ATOM 870 C CA . ALA A 1 103 ? -1.436 13.792 -5.978 1.00 43.62 103 ALA A CA 1
ATOM 871 C C . ALA A 1 103 ? -2.552 13.052 -5.238 1.00 43.62 103 ALA A C 1
ATOM 873 O O . ALA A 1 103 ? -3.739 13.399 -5.401 1.00 43.62 103 ALA A O 1
#

Secondary structure (DSSP, 8-state):
--HHHHHHHHHHHHHHHHHHHHHHHIIIIITTHHHHHHHHHHHHHHHHHHHHH---HHHHHHHHHHHHHHHHHHHHHHHHHHHHHHHH-HHHHHHHHHHHTT-

Sequence (103 aa):
MPVHQTDMLRLKEKLSRLKQHLHHWNKDIFGNIFQHLKDAEPKVEQAERRYDADPTESNLIEMYQVTALLQHVLTLEEDYWRQMFSFLGEKEACSYNHQVNRA

Nearest PDB structures (foldseek):
  4fi5-assembly1_A  TM=8.324E-01  e=2.665E-01  Hantaan virus 76-118
  6iko-assembly1_A  TM=6.359E-01  e=8.706E+00  Mus musculus

Foldseek 3Di:
DDPVVVVVVVVVVVVVVVVVVVVCCCCPVVVCLVVLLVVLVVQLVVLVVVCVVPVDPVSVVSNVVSVVSNVVSVVSVVVVLVVVCVPPNDPVSVVVVCVSVVD

Mean predicted aligned error: 9.45 Å